Protein AF-A0A847VDE9-F1 (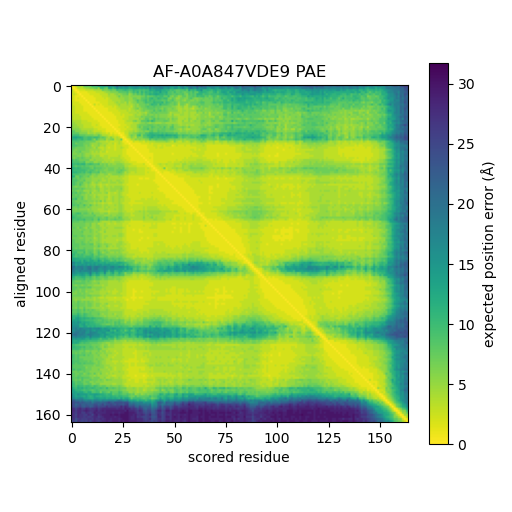afdb_monomer)

Solvent-accessible surface area (backbone atoms only — not comparable to full-atom values): 9227 Å² total; per-residue (Å²): 109,73,68,57,54,53,50,53,51,51,52,52,50,50,55,49,52,32,54,48,33,36,70,76,63,65,35,68,54,63,63,44,54,51,64,69,41,59,94,73,52,62,68,68,66,49,52,49,49,49,52,55,51,26,50,50,47,17,62,75,69,72,47,62,84,56,50,56,47,52,40,46,53,53,30,52,53,51,37,54,54,39,49,75,77,44,59,68,90,46,94,64,33,57,53,47,52,34,52,31,48,35,46,39,55,53,45,47,54,52,48,45,29,49,74,69,70,67,40,85,76,81,91,46,70,67,59,52,53,52,41,50,51,39,20,57,63,42,49,64,54,43,52,49,52,54,52,50,56,55,53,63,53,51,70,76,54,79,78,69,78,85,79,131

Organism: NCBI:txid2099670

Mean predicted aligned error: 7.22 Å

Structure (mmCIF, N/CA/C/O backbone):
data_AF-A0A847VDE9-F1
#
_entry.id   AF-A0A847VDE9-F1
#
loop_
_atom_site.group_PDB
_atom_site.id
_atom_site.type_symbol
_atom_site.label_atom_id
_atom_site.label_alt_id
_atom_site.label_comp_id
_atom_site.label_asym_id
_atom_site.label_entity_id
_atom_site.label_seq_id
_atom_site.pdbx_PDB_ins_code
_atom_site.Cartn_x
_atom_site.Cartn_y
_atom_site.Cartn_z
_atom_site.occupancy
_atom_site.B_iso_or_equiv
_atom_site.auth_seq_id
_atom_site.auth_comp_id
_atom_site.auth_asym_id
_atom_site.auth_atom_id
_atom_site.pdbx_PDB_model_num
ATOM 1 N N . MET A 1 1 ? -31.784 -8.253 -6.695 1.00 66.38 1 MET A N 1
ATOM 2 C CA . MET A 1 1 ? -31.293 -7.442 -7.837 1.00 66.38 1 MET A CA 1
ATOM 3 C C . MET A 1 1 ? -30.704 -6.091 -7.438 1.00 66.38 1 MET A C 1
ATOM 5 O O . MET A 1 1 ? -29.515 -5.927 -7.650 1.00 66.38 1 MET A O 1
ATOM 9 N N . LYS A 1 2 ? -31.444 -5.146 -6.825 1.00 78.19 2 LYS A N 1
ATOM 10 C CA . LYS A 1 2 ? -30.919 -3.788 -6.523 1.00 78.19 2 LYS A CA 1
ATOM 11 C C . LYS A 1 2 ? -29.603 -3.770 -5.721 1.00 78.19 2 LYS A C 1
ATOM 13 O O . LYS A 1 2 ? -28.694 -3.029 -6.063 1.00 78.19 2 LYS A O 1
ATOM 18 N N . LYS A 1 3 ? -29.478 -4.635 -4.705 1.00 79.94 3 LYS A N 1
ATOM 19 C CA . LYS A 1 3 ? -28.252 -4.765 -3.890 1.00 79.94 3 LYS A CA 1
ATOM 20 C C . LYS A 1 3 ? -27.044 -5.260 -4.694 1.00 79.94 3 LYS A C 1
ATOM 22 O O . LYS A 1 3 ? -25.951 -4.745 -4.521 1.00 79.94 3 LYS A O 1
ATOM 27 N N . VAL A 1 4 ? -27.265 -6.225 -5.590 1.00 81.94 4 VAL A N 1
ATOM 28 C CA . VAL A 1 4 ? -26.217 -6.775 -6.465 1.00 81.94 4 VAL A CA 1
ATOM 29 C C . VAL A 1 4 ? -25.731 -5.695 -7.426 1.00 81.94 4 VAL A C 1
ATOM 31 O O . VAL A 1 4 ? -24.537 -5.473 -7.536 1.00 81.94 4 VAL A O 1
ATOM 34 N N . LEU A 1 5 ? -26.661 -4.956 -8.035 1.00 82.81 5 LEU A N 1
ATOM 35 C CA . LEU A 1 5 ? -26.346 -3.872 -8.962 1.00 82.81 5 LEU A CA 1
ATOM 36 C C . LEU A 1 5 ? -25.534 -2.754 -8.288 1.00 82.81 5 LEU A C 1
ATOM 38 O O . LEU A 1 5 ? -24.553 -2.280 -8.849 1.00 82.81 5 LEU A O 1
ATOM 42 N N . LEU A 1 6 ? -25.892 -2.386 -7.055 1.00 83.94 6 LEU A N 1
ATOM 43 C CA . LEU A 1 6 ? -25.162 -1.381 -6.280 1.00 83.94 6 LEU A CA 1
ATOM 44 C C . LEU A 1 6 ? -23.750 -1.859 -5.907 1.00 83.94 6 LEU A C 1
ATOM 46 O O . LEU A 1 6 ? -22.800 -1.086 -6.004 1.00 83.94 6 LEU A O 1
ATOM 50 N N . PHE A 1 7 ? -23.599 -3.139 -5.556 1.00 81.50 7 PHE A N 1
ATOM 51 C CA . PHE A 1 7 ? -22.292 -3.743 -5.300 1.00 81.50 7 PHE A CA 1
ATOM 52 C C . PHE A 1 7 ? -21.413 -3.758 -6.556 1.00 81.50 7 PHE A C 1
ATOM 54 O O . PHE A 1 7 ? -20.259 -3.346 -6.495 1.00 81.50 7 PHE A O 1
ATOM 61 N N . THR A 1 8 ? -21.961 -4.160 -7.707 1.00 83.75 8 THR A N 1
ATOM 62 C CA . THR A 1 8 ? -21.240 -4.157 -8.988 1.00 83.75 8 THR A CA 1
ATOM 63 C C . THR A 1 8 ? -20.786 -2.751 -9.378 1.00 83.75 8 THR A C 1
ATOM 65 O O . THR A 1 8 ? -19.631 -2.574 -9.756 1.00 83.75 8 THR A O 1
ATOM 68 N N . ILE A 1 9 ? -21.655 -1.742 -9.245 1.00 85.94 9 ILE A N 1
ATOM 69 C CA . ILE A 1 9 ? -21.297 -0.342 -9.523 1.00 85.94 9 ILE A CA 1
ATOM 70 C C . ILE A 1 9 ? -20.198 0.133 -8.570 1.00 85.94 9 ILE A C 1
ATOM 72 O O . ILE A 1 9 ? -19.227 0.734 -9.018 1.00 85.94 9 ILE A O 1
ATOM 76 N N . GLY A 1 10 ? -20.319 -0.157 -7.271 1.00 83.69 10 GLY A N 1
ATOM 77 C CA . GLY A 1 10 ? -19.307 0.215 -6.282 1.00 83.69 10 GLY A CA 1
ATOM 78 C C . GLY A 1 10 ? -17.951 -0.430 -6.562 1.00 83.69 10 GLY A C 1
ATOM 79 O O . GLY A 1 10 ? -16.928 0.247 -6.509 1.00 83.69 10 GLY A O 1
ATOM 80 N N . PHE A 1 11 ? -17.945 -1.712 -6.927 1.00 83.06 11 PHE A N 1
ATOM 81 C CA . PHE A 1 11 ? -16.734 -2.430 -7.313 1.00 83.06 11 PHE A CA 1
ATOM 82 C C . PHE A 1 11 ? -16.079 -1.811 -8.554 1.00 83.06 11 PHE A C 1
ATOM 84 O O . PHE A 1 11 ? -14.882 -1.535 -8.548 1.00 83.06 11 PHE A O 1
ATOM 91 N N . LEU A 1 12 ? -16.868 -1.531 -9.594 1.00 84.50 12 LEU A N 1
ATOM 92 C CA . LEU A 1 12 ? -16.371 -0.942 -10.836 1.00 84.50 12 LEU A CA 1
ATOM 93 C C . LEU A 1 12 ? -15.839 0.481 -10.624 1.00 84.50 12 LEU A C 1
ATOM 95 O O . LEU A 1 12 ? -14.785 0.821 -11.152 1.00 84.50 12 LEU A O 1
ATOM 99 N N . LEU A 1 13 ? -16.519 1.286 -9.803 1.00 85.56 13 LEU A N 1
ATOM 100 C CA . LEU A 1 13 ? -16.028 2.601 -9.392 1.00 85.56 13 LEU A CA 1
ATOM 101 C C . LEU A 1 13 ? -14.71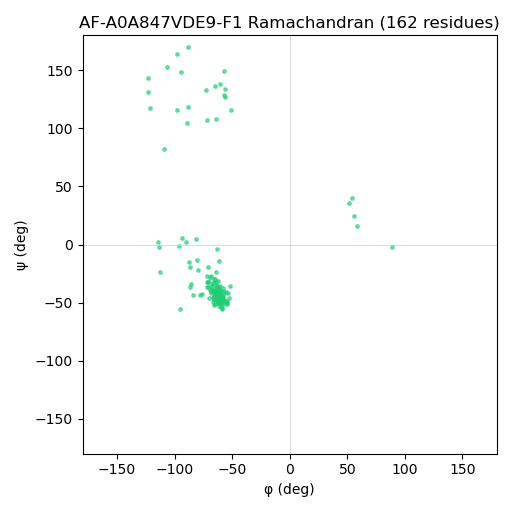6 2.496 -8.617 1.00 85.56 13 LEU A C 1
ATOM 103 O O . LEU A 1 13 ? -13.826 3.302 -8.854 1.00 85.56 13 LEU A O 1
ATOM 107 N N . LEU A 1 14 ? -14.571 1.518 -7.719 1.00 84.06 14 LEU A N 1
ATOM 108 C CA . LEU A 1 14 ? -13.337 1.337 -6.956 1.00 84.06 14 LEU A CA 1
ATOM 109 C C . LEU A 1 14 ? -12.163 1.016 -7.886 1.00 84.06 14 LEU A C 1
ATOM 111 O O . LEU A 1 14 ? -11.128 1.667 -7.791 1.00 84.06 14 LEU A O 1
ATOM 115 N N . VAL A 1 15 ? -12.345 0.080 -8.822 1.00 84.25 15 VAL A N 1
ATOM 116 C CA . VAL A 1 15 ? -11.327 -0.244 -9.836 1.00 84.25 15 VAL A CA 1
ATOM 117 C C . VAL A 1 15 ? -11.020 0.975 -10.711 1.00 84.25 15 VAL A C 1
ATOM 119 O O . VAL A 1 15 ? -9.857 1.278 -10.954 1.00 84.25 15 VAL A O 1
ATOM 122 N N . PHE A 1 16 ? -12.041 1.722 -11.135 1.00 86.38 16 PHE A N 1
ATOM 123 C CA . PHE A 1 16 ? -11.860 2.938 -11.926 1.00 86.38 16 PHE A CA 1
ATOM 124 C C . PHE A 1 16 ? -11.061 4.012 -11.175 1.00 86.38 16 PHE A C 1
ATOM 126 O O . PHE A 1 16 ? -10.101 4.557 -11.719 1.00 86.38 16 PHE A O 1
ATOM 133 N N . PHE A 1 17 ? -11.429 4.308 -9.925 1.00 85.06 17 PHE A N 1
ATOM 134 C CA . PHE A 1 17 ? -10.718 5.280 -9.097 1.00 85.06 17 PHE A CA 1
ATOM 135 C C . PHE A 1 17 ? -9.288 4.841 -8.819 1.00 85.06 17 PHE A C 1
ATOM 137 O O . PHE A 1 17 ? -8.390 5.674 -8.839 1.00 85.06 17 PHE A O 1
ATOM 144 N N . GLU A 1 18 ? -9.063 3.551 -8.600 1.00 83.81 18 GLU A N 1
ATOM 145 C CA . GLU A 1 18 ? -7.723 3.007 -8.447 1.00 83.81 18 GLU A CA 1
ATOM 146 C C . GLU A 1 18 ? -6.873 3.252 -9.697 1.00 83.81 18 GLU A C 1
ATOM 148 O O . GLU A 1 18 ? -5.807 3.855 -9.597 1.00 83.81 18 GLU A O 1
ATOM 153 N N . SER A 1 19 ? -7.350 2.847 -10.879 1.00 83.31 19 SER A N 1
ATOM 154 C CA . SER A 1 19 ? -6.628 3.066 -12.137 1.00 83.31 19 SER A CA 1
ATOM 155 C C . SER A 1 19 ? -6.384 4.554 -12.397 1.00 83.31 19 SER A C 1
ATOM 157 O O . SER A 1 19 ? -5.290 4.936 -12.810 1.00 83.31 19 SER A O 1
ATOM 159 N N . PHE A 1 20 ? -7.369 5.407 -12.106 1.00 84.62 20 PHE A N 1
ATOM 160 C CA . PHE A 1 20 ? -7.239 6.857 -12.222 1.00 84.62 20 PHE A CA 1
ATOM 161 C C . PHE A 1 20 ? -6.163 7.419 -11.283 1.00 84.62 20 PHE A C 1
ATOM 163 O O . PHE A 1 20 ? -5.290 8.164 -11.726 1.00 84.62 20 PHE A O 1
ATOM 170 N N . LEU A 1 21 ? -6.178 7.053 -9.999 1.00 82.06 21 LEU A N 1
ATOM 171 C CA . LEU A 1 21 ? -5.198 7.537 -9.022 1.00 82.06 21 LEU A CA 1
ATOM 172 C C . LEU A 1 21 ? -3.792 6.992 -9.285 1.00 82.06 21 LEU A C 1
ATOM 174 O O . LEU A 1 21 ? -2.816 7.725 -9.113 1.00 82.06 21 LEU A O 1
ATOM 178 N N . LEU A 1 22 ? -3.674 5.751 -9.753 1.00 81.88 22 LEU A N 1
ATOM 179 C CA . LEU A 1 22 ? -2.403 5.195 -10.204 1.00 81.88 22 LEU A CA 1
ATOM 180 C C . LEU A 1 22 ? -1.858 5.958 -11.410 1.00 81.88 22 LEU A C 1
ATOM 182 O O . LEU A 1 22 ? -0.661 6.211 -11.477 1.00 81.88 22 LEU A O 1
ATOM 186 N N . HIS A 1 23 ? -2.705 6.370 -12.348 1.00 79.75 23 HIS A N 1
ATOM 187 C CA . HIS A 1 23 ? -2.223 7.094 -13.518 1.00 79.75 23 HIS A CA 1
ATOM 188 C C . HIS A 1 23 ? -1.871 8.556 -13.202 1.00 79.75 23 HIS A C 1
ATOM 190 O O . HIS A 1 23 ? -0.828 9.044 -13.628 1.00 79.75 23 HIS A O 1
ATOM 196 N N . VAL A 1 24 ? -2.704 9.247 -12.418 1.00 77.75 24 VAL A N 1
ATOM 197 C CA . VAL A 1 24 ? -2.552 10.689 -12.145 1.00 77.75 24 VAL A CA 1
ATOM 198 C C . VAL A 1 24 ? -1.578 10.969 -11.004 1.00 77.75 24 VAL A C 1
ATOM 200 O O . VAL A 1 24 ? -0.753 11.873 -11.098 1.00 77.75 24 VAL A O 1
ATOM 203 N N . PHE A 1 25 ? -1.660 10.200 -9.920 1.00 71.56 25 PHE A N 1
ATOM 204 C CA . PHE A 1 25 ? -0.875 10.427 -8.703 1.00 71.56 25 PHE A CA 1
ATOM 205 C C . PHE A 1 25 ? 0.144 9.318 -8.443 1.00 71.56 25 PHE A C 1
ATOM 207 O O . PHE A 1 25 ? 0.895 9.398 -7.470 1.00 71.56 25 PHE A O 1
ATOM 214 N N . SER A 1 26 ? 0.181 8.276 -9.289 1.00 75.81 26 SER A N 1
ATOM 215 C CA . SER A 1 26 ? 1.018 7.091 -9.070 1.00 75.81 26 SER A CA 1
ATOM 216 C C . SER A 1 26 ? 0.824 6.488 -7.679 1.00 75.81 26 SER A C 1
ATOM 218 O O . SER A 1 26 ? 1.773 5.997 -7.062 1.00 75.81 26 SER A O 1
ATOM 220 N N . PHE A 1 27 ? -0.418 6.558 -7.200 1.00 81.75 27 PHE A N 1
ATOM 221 C CA . PHE A 1 27 ? -0.811 6.255 -5.840 1.00 81.75 27 PHE A CA 1
ATOM 222 C C . PHE A 1 27 ? -1.897 5.164 -5.820 1.00 81.75 27 PHE A C 1
ATOM 224 O O . PHE A 1 27 ? -2.885 5.274 -6.540 1.00 81.75 27 PHE A O 1
ATOM 231 N N . SER A 1 28 ? -1.722 4.128 -4.993 1.00 86.25 28 SER A N 1
ATOM 232 C CA . SER A 1 28 ? -2.646 2.994 -4.871 1.00 86.25 28 SER A CA 1
ATOM 233 C C . SER A 1 28 ? -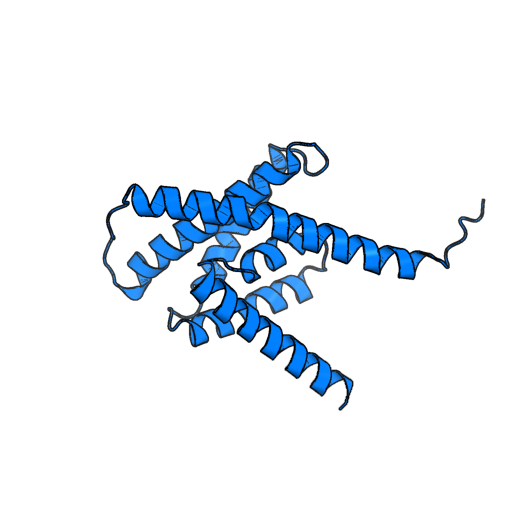3.592 3.153 -3.678 1.00 86.25 28 SER A C 1
ATOM 235 O O . SER A 1 28 ? -3.171 3.143 -2.518 1.00 86.25 28 SER A O 1
ATOM 237 N N . LEU A 1 29 ? -4.891 3.266 -3.950 1.00 86.62 29 LEU A N 1
ATOM 238 C CA . LEU A 1 29 ? -5.945 3.309 -2.931 1.00 86.62 29 LEU A CA 1
ATOM 239 C C . LEU A 1 29 ? -6.115 1.931 -2.275 1.00 86.62 29 LEU A C 1
ATOM 241 O O . LEU A 1 29 ? -6.408 1.842 -1.078 1.00 86.62 29 LEU A O 1
ATOM 245 N N . PHE A 1 30 ? -5.876 0.866 -3.038 1.00 90.44 30 PHE A N 1
ATOM 246 C CA . PHE A 1 30 ? -5.992 -0.517 -2.598 1.00 90.44 30 PHE A CA 1
ATOM 247 C C . PHE A 1 30 ? -5.166 -0.807 -1.341 1.00 90.44 30 PHE A C 1
ATOM 249 O O . PHE A 1 30 ? -5.723 -1.273 -0.342 1.00 90.44 30 PHE A O 1
ATOM 256 N N . ILE A 1 31 ? -3.876 -0.452 -1.322 1.00 92.25 31 ILE A N 1
ATOM 257 C CA . ILE A 1 31 ? -3.033 -0.690 -0.141 1.00 92.25 31 ILE A CA 1
ATOM 258 C C . ILE A 1 31 ? -3.523 0.085 1.092 1.00 92.25 31 ILE A C 1
ATOM 260 O O . ILE A 1 31 ? -3.497 -0.443 2.206 1.00 92.25 31 ILE A O 1
ATOM 264 N N . ILE A 1 32 ? -4.046 1.305 0.924 1.00 92.00 32 ILE A N 1
ATOM 265 C CA . ILE A 1 32 ? -4.621 2.057 2.049 1.00 92.00 32 ILE A CA 1
ATOM 266 C C . ILE A 1 32 ? -5.864 1.359 2.593 1.00 92.00 32 ILE A C 1
ATOM 268 O O . ILE A 1 32 ? -6.023 1.266 3.814 1.00 92.00 32 ILE A O 1
ATOM 272 N N . LEU A 1 33 ? -6.754 0.885 1.720 1.00 91.06 33 LEU A N 1
ATOM 273 C CA . LEU A 1 33 ? -7.967 0.183 2.136 1.00 91.06 33 LEU A CA 1
ATOM 274 C C . LEU A 1 33 ? -7.628 -1.100 2.896 1.00 91.06 33 LEU A C 1
ATOM 276 O O . LEU A 1 33 ? -8.224 -1.354 3.947 1.00 91.06 33 LEU A O 1
ATOM 280 N N . VAL A 1 34 ? -6.627 -1.850 2.427 1.00 93.19 34 VAL A N 1
ATOM 281 C CA . VAL A 1 34 ? -6.098 -3.038 3.109 1.00 93.19 34 VAL A CA 1
ATOM 282 C C . VAL A 1 34 ? -5.584 -2.677 4.506 1.00 93.19 34 VAL A C 1
ATOM 284 O O . VAL A 1 34 ? -6.064 -3.227 5.498 1.00 93.19 34 VAL A O 1
ATOM 287 N N . LEU A 1 35 ? -4.683 -1.696 4.620 1.00 92.69 35 LEU A N 1
ATOM 288 C CA . LEU A 1 35 ? -4.118 -1.278 5.911 1.00 92.69 35 LEU A CA 1
ATOM 289 C C . LEU A 1 35 ? -5.177 -0.702 6.865 1.00 92.69 35 LEU A C 1
ATOM 291 O O . LEU A 1 35 ? -5.114 -0.914 8.077 1.00 92.69 35 LEU A O 1
ATOM 295 N N . SER A 1 36 ? -6.169 0.019 6.339 1.00 90.19 36 SER A N 1
ATOM 296 C CA . SER A 1 36 ? -7.254 0.590 7.142 1.00 90.19 36 SER A CA 1
ATOM 297 C C . SER A 1 36 ? -8.214 -0.472 7.677 1.00 90.19 36 SER A C 1
ATOM 299 O O . SER A 1 36 ? -8.749 -0.303 8.779 1.00 90.19 36 SER A O 1
ATOM 301 N N . SER A 1 37 ? -8.411 -1.553 6.922 1.00 90.25 37 SER A N 1
ATOM 302 C CA . SER A 1 37 ? -9.314 -2.660 7.258 1.00 90.25 37 SER A CA 1
ATOM 303 C C . SER A 1 37 ? -8.653 -3.731 8.129 1.00 90.25 37 SER A C 1
ATOM 305 O O . SER A 1 37 ? -9.346 -4.481 8.820 1.00 90.25 37 SER A O 1
ATOM 307 N N . TRP A 1 38 ? -7.320 -3.779 8.148 1.00 90.06 38 TRP A N 1
ATOM 308 C CA . TRP A 1 38 ? -6.549 -4.751 8.916 1.00 90.06 38 TRP A CA 1
ATOM 309 C C . TRP A 1 38 ? -6.890 -4.716 10.417 1.00 90.06 38 TRP A C 1
ATOM 311 O O . TRP A 1 38 ? -6.863 -3.660 11.069 1.00 90.06 38 TRP A O 1
ATOM 321 N N . LYS A 1 39 ? -7.226 -5.896 10.959 1.00 85.75 39 LYS A N 1
ATOM 322 C CA . LYS A 1 39 ? -7.735 -6.131 12.326 1.00 85.75 39 LYS A CA 1
ATOM 323 C C . LYS A 1 39 ? -9.031 -5.384 12.695 1.00 85.75 39 LYS A C 1
ATOM 325 O O . LYS A 1 39 ? -9.336 -5.256 13.878 1.00 85.75 39 LYS A O 1
ATOM 330 N N . LYS A 1 40 ? -9.780 -4.846 11.725 1.00 84.69 40 LYS A N 1
ATOM 331 C CA . LYS A 1 40 ? -11.092 -4.205 11.965 1.00 84.69 40 LYS A CA 1
ATOM 332 C C . LYS A 1 40 ? -12.270 -4.957 11.369 1.00 84.69 40 LYS A C 1
ATOM 334 O O . LYS A 1 40 ? -13.395 -4.753 11.813 1.00 84.69 40 LYS A O 1
ATOM 339 N N . ILE A 1 41 ? -12.003 -5.755 10.346 1.00 88.25 41 ILE A N 1
ATOM 340 C CA . ILE A 1 41 ? -12.959 -6.636 9.685 1.00 88.25 41 ILE A CA 1
ATOM 341 C C . ILE A 1 41 ? -12.619 -8.070 10.106 1.00 88.25 41 ILE A C 1
ATOM 343 O O . ILE A 1 41 ? -11.471 -8.349 10.450 1.00 88.25 41 ILE A O 1
ATOM 347 N N . GLU A 1 42 ? -13.612 -8.958 10.108 1.00 89.00 42 GLU A N 1
ATOM 348 C CA . GLU A 1 42 ? -13.400 -10.393 10.309 1.00 89.00 42 GLU A CA 1
ATOM 349 C C . GLU A 1 42 ? -12.419 -10.966 9.272 1.00 89.00 42 GLU A C 1
ATOM 351 O O . GLU A 1 42 ? -12.355 -10.507 8.128 1.00 89.00 42 GLU A O 1
ATOM 356 N N . ASP A 1 43 ? -11.675 -11.999 9.666 1.00 90.12 43 ASP A N 1
ATOM 357 C CA . ASP A 1 43 ? -10.576 -12.544 8.867 1.00 90.12 43 ASP A CA 1
ATOM 358 C C . ASP A 1 43 ? -11.039 -13.046 7.490 1.00 90.12 43 ASP A C 1
ATOM 360 O O . ASP A 1 43 ? -10.461 -12.688 6.465 1.00 90.12 43 ASP A O 1
ATOM 364 N N . LEU A 1 44 ? -12.120 -13.832 7.440 1.00 91.25 44 LEU A N 1
ATOM 365 C CA . LEU A 1 44 ? -12.629 -14.415 6.194 1.00 91.25 44 LEU A CA 1
ATOM 366 C C . LEU A 1 44 ? -12.999 -13.352 5.135 1.00 91.25 44 LEU A C 1
ATOM 368 O O . LEU A 1 44 ? -12.460 -13.419 4.026 1.00 91.25 44 LEU A O 1
ATOM 372 N N . PRO A 1 45 ? -13.877 -12.364 5.415 1.00 89.69 45 PRO A N 1
ATOM 373 C CA . PRO A 1 45 ? -14.203 -11.328 4.435 1.00 89.69 45 PRO A CA 1
ATOM 374 C C . PRO A 1 45 ? -13.008 -10.433 4.087 1.00 89.69 45 PRO A C 1
ATOM 376 O O . PRO A 1 45 ? -12.924 -9.960 2.953 1.00 89.69 45 PRO A O 1
ATOM 379 N N . PHE A 1 46 ? -12.065 -10.224 5.009 1.00 92.19 46 PHE A N 1
ATOM 380 C CA . PHE A 1 46 ? -10.839 -9.476 4.728 1.00 92.19 46 PHE A CA 1
ATOM 381 C C . PHE A 1 46 ? -9.939 -10.196 3.714 1.00 92.19 46 PHE A C 1
ATOM 383 O O . PHE A 1 46 ? -9.507 -9.588 2.731 1.00 92.19 46 PHE A O 1
ATOM 390 N N . TYR A 1 47 ? -9.699 -11.496 3.897 1.00 93.06 47 TYR A N 1
ATOM 391 C CA . TYR A 1 47 ? -8.903 -12.276 2.948 1.00 93.06 47 TYR A CA 1
ATOM 392 C C . TYR A 1 47 ? -9.612 -12.438 1.601 1.00 93.06 47 TYR A C 1
ATOM 394 O O . TYR A 1 47 ? -8.968 -12.282 0.568 1.00 93.06 47 TYR A O 1
ATOM 402 N N . LEU A 1 48 ? -10.936 -12.640 1.587 1.00 93.00 48 LEU A N 1
ATOM 403 C CA . LEU A 1 48 ? -11.722 -12.646 0.345 1.00 93.00 48 LEU A CA 1
ATOM 404 C C . LEU A 1 48 ? -11.586 -11.329 -0.426 1.00 93.00 48 LEU A C 1
ATOM 406 O O . LEU A 1 48 ? -11.393 -11.349 -1.643 1.00 93.00 48 LEU A O 1
ATOM 410 N N . PHE A 1 49 ? -11.655 -10.193 0.274 1.00 90.94 49 PHE A N 1
ATOM 411 C CA . PHE A 1 49 ? -11.436 -8.876 -0.318 1.00 90.94 49 PHE A CA 1
ATOM 412 C C . PHE A 1 49 ? -10.043 -8.777 -0.950 1.00 90.94 49 PHE A C 1
ATOM 414 O O . PHE A 1 49 ? -9.943 -8.429 -2.126 1.00 90.94 49 PHE A O 1
ATOM 421 N N . ILE A 1 50 ? -8.981 -9.141 -0.220 1.00 94.12 50 ILE A N 1
ATOM 422 C CA . ILE A 1 50 ? -7.608 -9.106 -0.748 1.00 94.12 50 ILE A CA 1
ATOM 423 C C . ILE A 1 50 ? -7.473 -9.993 -1.981 1.00 94.12 50 ILE A C 1
ATOM 425 O O . ILE A 1 50 ? -6.930 -9.538 -2.985 1.00 94.12 50 ILE A O 1
ATOM 429 N N . THR A 1 51 ? -7.956 -11.235 -1.929 1.00 93.88 51 THR A N 1
ATOM 430 C CA . THR A 1 51 ? -7.816 -12.190 -3.034 1.00 93.88 51 THR A CA 1
ATOM 431 C C . THR A 1 51 ? -8.523 -11.694 -4.291 1.00 93.88 51 THR A C 1
ATOM 433 O O . THR A 1 51 ? -7.903 -11.636 -5.351 1.00 93.88 51 THR A O 1
ATOM 436 N N . LEU A 1 52 ? -9.792 -11.286 -4.183 1.00 92.06 52 LEU A N 1
ATOM 437 C CA . LEU A 1 52 ? -10.561 -10.811 -5.336 1.00 92.06 52 LEU A CA 1
ATOM 438 C C . LEU A 1 52 ? -9.944 -9.555 -5.949 1.00 92.06 52 LEU A C 1
ATOM 440 O O . LEU A 1 52 ? -9.751 -9.501 -7.163 1.00 92.06 52 LEU A O 1
ATOM 444 N N . PHE A 1 53 ? -9.604 -8.565 -5.119 1.00 90.69 53 PHE A N 1
ATOM 445 C CA . PHE A 1 53 ? -9.008 -7.332 -5.622 1.00 90.69 53 PHE A CA 1
ATOM 446 C C . PHE A 1 53 ? -7.629 -7.566 -6.214 1.00 90.69 53 PHE A C 1
ATOM 448 O O . PHE A 1 53 ? -7.363 -7.022 -7.274 1.00 90.69 53 PHE A O 1
ATOM 455 N N . SER A 1 54 ? -6.793 -8.408 -5.605 1.00 92.81 54 SER A N 1
ATOM 456 C CA . SER A 1 54 ? -5.461 -8.703 -6.141 1.00 92.81 54 SER A CA 1
ATOM 457 C C . SER A 1 54 ? -5.536 -9.374 -7.510 1.00 92.81 54 SER A C 1
ATOM 459 O O . SER A 1 54 ? -4.825 -8.955 -8.412 1.00 92.81 54 SER A O 1
ATOM 461 N N . ILE A 1 55 ? -6.439 -10.344 -7.706 1.00 92.81 55 ILE A N 1
ATOM 462 C CA . ILE A 1 55 ? -6.636 -10.998 -9.013 1.00 92.81 55 ILE A CA 1
ATOM 463 C C . ILE A 1 55 ? -7.079 -9.982 -10.071 1.00 92.81 55 ILE A C 1
ATOM 465 O O . ILE A 1 55 ? -6.574 -9.980 -11.197 1.00 92.81 55 ILE A O 1
ATOM 469 N N . VAL A 1 56 ? -8.020 -9.103 -9.718 1.00 90.50 56 VAL A N 1
ATOM 470 C CA . VAL A 1 56 ? -8.483 -8.040 -10.619 1.00 90.50 56 VAL A CA 1
ATOM 471 C C . VAL A 1 56 ? -7.344 -7.080 -10.939 1.00 90.50 56 VAL A C 1
ATOM 473 O O . VAL A 1 56 ? -7.164 -6.727 -12.098 1.00 90.50 56 VAL A O 1
ATOM 476 N N . PHE A 1 57 ? -6.542 -6.712 -9.945 1.00 88.56 57 PHE A N 1
ATOM 477 C CA . PHE A 1 57 ? -5.391 -5.835 -10.113 1.00 88.56 57 PHE A CA 1
ATOM 478 C C . PHE A 1 57 ? -4.333 -6.436 -11.026 1.00 88.56 57 PHE A C 1
ATOM 480 O O . PHE A 1 57 ? -3.888 -5.771 -11.956 1.00 88.56 57 PHE A O 1
ATOM 487 N N . ASP A 1 58 ? -3.989 -7.706 -10.800 1.00 90.94 58 ASP A N 1
ATOM 488 C CA . ASP A 1 58 ? -3.034 -8.432 -11.628 1.00 90.94 58 ASP A CA 1
ATOM 489 C C . ASP A 1 58 ? -3.501 -8.456 -13.090 1.00 90.94 58 ASP A C 1
ATOM 491 O O . ASP A 1 58 ? -2.719 -8.240 -14.013 1.00 90.94 58 ASP A O 1
ATOM 495 N N . THR A 1 59 ? -4.808 -8.631 -13.301 1.00 89.56 59 THR A N 1
ATOM 496 C CA . THR A 1 59 ? -5.415 -8.641 -14.637 1.00 89.56 59 THR A CA 1
ATOM 497 C C . THR A 1 59 ? -5.410 -7.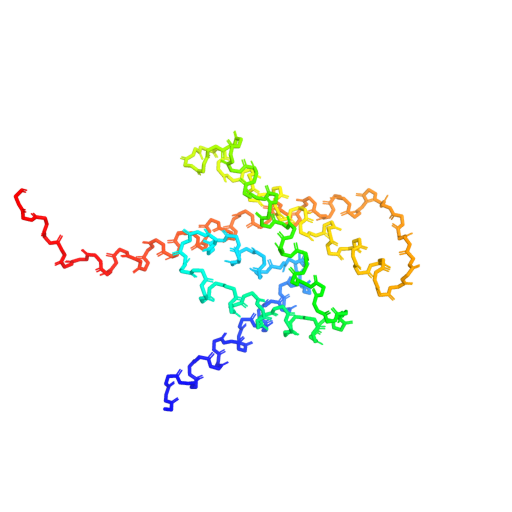254 -15.288 1.00 89.56 59 THR A C 1
ATOM 499 O O . THR A 1 59 ? -5.047 -7.128 -16.455 1.00 89.56 59 THR A O 1
ATOM 502 N N . VAL A 1 60 ? -5.807 -6.213 -14.550 1.00 88.19 60 VAL A N 1
ATOM 503 C CA . VAL A 1 60 ? -5.928 -4.832 -15.055 1.00 88.19 60 VAL A CA 1
ATOM 504 C C . VAL A 1 60 ? -4.560 -4.205 -15.323 1.00 88.19 60 VAL A C 1
ATOM 506 O O . VAL A 1 60 ? -4.414 -3.462 -16.289 1.00 88.19 60 VAL A O 1
ATOM 509 N N . LEU A 1 61 ? -3.559 -4.501 -14.491 1.00 86.12 61 LEU A N 1
ATOM 510 C CA . LEU A 1 61 ? -2.195 -3.991 -14.649 1.00 86.12 61 LEU A CA 1
ATOM 511 C C . LEU A 1 61 ? -1.294 -4.894 -15.495 1.00 86.12 61 LEU A C 1
ATOM 513 O O . LEU A 1 61 ? -0.122 -4.573 -15.673 1.00 86.12 61 LEU A O 1
ATOM 517 N N . HIS A 1 62 ? -1.823 -6.000 -16.022 1.00 88.25 62 HIS A N 1
ATOM 518 C CA . HIS A 1 62 ? -1.061 -6.975 -16.802 1.00 88.25 62 HIS A CA 1
ATOM 519 C C . HIS A 1 62 ? 0.188 -7.501 -16.066 1.00 88.25 62 HIS A C 1
ATOM 521 O O . HIS A 1 62 ? 1.246 -7.691 -16.673 1.00 88.25 62 HIS A O 1
ATOM 527 N N . THR A 1 63 ? 0.069 -7.742 -14.757 1.00 89.00 63 THR A N 1
ATOM 528 C CA . THR A 1 63 ? 1.127 -8.353 -13.941 1.00 89.00 63 THR A CA 1
ATOM 529 C C . THR A 1 63 ? 0.890 -9.849 -13.752 1.00 89.00 63 THR A C 1
ATOM 531 O O . THR A 1 63 ? -0.202 -10.371 -13.983 1.00 89.00 63 THR A O 1
ATOM 534 N N . SER A 1 64 ? 1.926 -10.568 -13.318 1.00 90.69 64 SER A N 1
ATOM 535 C CA . SER A 1 64 ? 1.819 -11.993 -12.988 1.00 90.69 64 SER A CA 1
ATOM 536 C C . SER A 1 64 ? 0.730 -12.252 -11.942 1.00 90.69 64 SER A C 1
ATOM 538 O O . SER A 1 64 ? 0.681 -11.587 -10.908 1.00 90.69 64 SER A O 1
ATOM 540 N N . LEU A 1 65 ? -0.113 -13.260 -12.189 1.00 91.69 65 LEU A N 1
ATOM 541 C CA . LEU A 1 65 ? -1.192 -13.643 -11.279 1.00 91.69 65 LEU A CA 1
ATOM 542 C C . LEU A 1 65 ? -0.640 -13.985 -9.883 1.00 91.69 65 LEU A C 1
ATOM 544 O O . LEU A 1 65 ? 0.253 -14.820 -9.743 1.00 91.69 65 LEU A O 1
ATOM 548 N N . GLY A 1 66 ? -1.206 -13.373 -8.847 1.00 90.62 66 GLY A N 1
ATOM 549 C CA . GLY A 1 66 ? -0.831 -13.567 -7.450 1.00 90.62 66 GLY A CA 1
ATOM 550 C C . GLY A 1 66 ? 0.282 -12.648 -6.950 1.00 90.62 66 GLY A C 1
ATOM 551 O O . GLY A 1 66 ? 0.590 -12.691 -5.757 1.00 90.62 66 GLY A O 1
ATOM 552 N N . LEU A 1 67 ? 0.850 -11.786 -7.798 1.00 93.31 67 LEU A N 1
ATOM 553 C CA . LEU A 1 67 ? 1.905 -10.858 -7.394 1.00 93.31 67 LEU A CA 1
ATOM 554 C C . LEU A 1 67 ? 1.411 -9.906 -6.303 1.00 93.31 67 LEU A C 1
ATOM 556 O O . LEU A 1 67 ? 2.034 -9.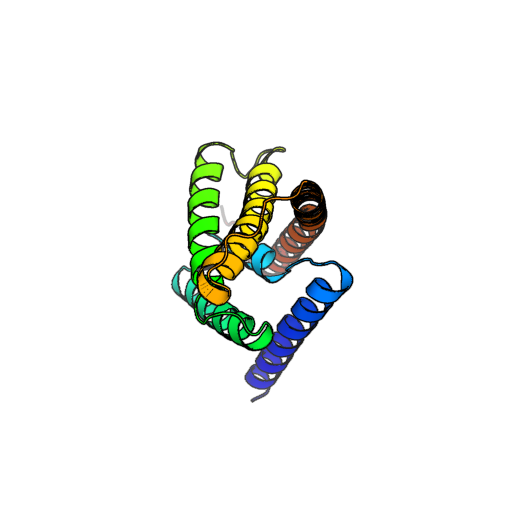814 -5.242 1.00 93.31 67 LEU A O 1
ATOM 560 N N . HIS A 1 68 ? 0.262 -9.258 -6.512 1.00 93.50 68 HIS A N 1
ATOM 561 C CA . HIS A 1 68 ? -0.287 -8.322 -5.526 1.00 93.50 68 HIS A CA 1
ATOM 562 C C . HIS A 1 68 ? -0.664 -9.015 -4.208 1.00 93.50 68 HIS A C 1
ATOM 564 O O . HIS A 1 68 ? -0.482 -8.431 -3.138 1.00 93.50 68 HIS A O 1
ATOM 570 N N . MET A 1 69 ? -1.089 -10.285 -4.252 1.00 94.56 69 MET A N 1
ATOM 571 C CA . MET A 1 69 ? -1.341 -11.065 -3.032 1.00 94.56 69 MET A CA 1
ATOM 572 C C . MET A 1 69 ? -0.061 -11.277 -2.218 1.00 94.56 69 MET A C 1
ATOM 574 O O . MET A 1 69 ? -0.074 -11.076 -1.003 1.00 94.56 69 MET A O 1
ATOM 578 N N . ILE A 1 70 ? 1.046 -11.651 -2.869 1.00 95.31 70 ILE A N 1
ATOM 579 C CA . ILE A 1 70 ? 2.341 -11.867 -2.202 1.00 95.31 70 ILE A CA 1
ATOM 580 C C . ILE A 1 70 ? 2.854 -10.559 -1.599 1.00 95.31 70 ILE A C 1
ATOM 582 O O . ILE A 1 70 ? 3.254 -10.535 -0.433 1.00 95.31 70 ILE A O 1
ATOM 586 N N . VAL A 1 71 ? 2.801 -9.464 -2.365 1.00 95.94 71 VAL A N 1
ATOM 587 C CA . VAL A 1 71 ? 3.196 -8.134 -1.883 1.00 95.94 71 VAL A CA 1
ATOM 588 C C . VAL A 1 71 ? 2.402 -7.775 -0.628 1.00 95.94 71 VAL A C 1
ATOM 590 O O . VAL A 1 71 ? 2.990 -7.400 0.384 1.00 95.94 71 VAL A O 1
ATOM 593 N N . ILE A 1 72 ? 1.076 -7.925 -0.658 1.00 96.06 72 ILE A N 1
ATOM 594 C CA . ILE A 1 72 ? 0.218 -7.591 0.483 1.00 96.06 72 ILE A CA 1
ATOM 595 C C . ILE A 1 72 ? 0.513 -8.472 1.688 1.00 96.06 72 ILE A C 1
ATOM 597 O O . ILE A 1 72 ? 0.595 -7.954 2.799 1.00 96.06 72 ILE A O 1
ATOM 601 N N . ALA A 1 73 ? 0.701 -9.776 1.493 1.00 95.12 73 ALA A N 1
ATOM 602 C CA . ALA A 1 73 ? 1.027 -10.687 2.583 1.00 95.12 73 ALA A CA 1
ATOM 603 C C . ALA A 1 73 ? 2.325 -10.268 3.296 1.00 95.12 73 ALA A C 1
ATOM 605 O O . ALA A 1 73 ? 2.355 -10.182 4.526 1.00 95.12 73 ALA A O 1
ATOM 606 N N . LEU A 1 74 ? 3.370 -9.933 2.532 1.00 96.00 74 LEU A N 1
ATOM 607 C CA . LEU A 1 74 ? 4.641 -9.446 3.076 1.00 96.00 74 LEU A CA 1
ATOM 608 C C . LEU A 1 74 ? 4.483 -8.099 3.785 1.00 96.00 74 LEU A C 1
ATOM 610 O O . LEU A 1 74 ? 5.008 -7.918 4.885 1.00 96.00 74 LEU A O 1
ATOM 614 N N . VAL A 1 75 ? 3.732 -7.169 3.193 1.00 96.62 75 VAL A N 1
ATOM 615 C CA . VAL A 1 75 ? 3.470 -5.865 3.810 1.00 96.62 75 VAL A CA 1
ATOM 616 C C . VAL A 1 75 ? 2.729 -6.042 5.129 1.00 96.62 75 VAL A C 1
ATOM 618 O O . VAL A 1 75 ? 3.191 -5.515 6.133 1.00 96.62 75 VAL A O 1
ATOM 621 N N . LEU A 1 76 ? 1.647 -6.823 5.171 1.00 95.38 76 LEU A N 1
ATOM 622 C CA . LEU A 1 76 ? 0.871 -7.062 6.391 1.00 95.38 76 LEU A CA 1
ATOM 623 C C . LEU A 1 76 ? 1.698 -7.729 7.491 1.00 95.38 76 LEU A C 1
ATOM 625 O O . LEU A 1 76 ? 1.543 -7.372 8.662 1.00 95.38 76 LEU A O 1
ATOM 629 N N . LEU A 1 77 ? 2.590 -8.656 7.129 1.00 95.25 77 LEU A N 1
ATOM 630 C CA . LEU A 1 77 ? 3.528 -9.270 8.066 1.00 95.25 77 LEU A CA 1
ATOM 631 C C . LEU A 1 77 ? 4.431 -8.204 8.695 1.00 95.25 77 LEU A C 1
ATOM 633 O O . LEU A 1 77 ? 4.518 -8.115 9.921 1.00 95.25 77 LEU A O 1
ATOM 637 N N . VAL A 1 78 ? 5.047 -7.343 7.881 1.00 95.00 78 VAL A N 1
ATOM 638 C CA . VAL A 1 78 ? 5.903 -6.261 8.388 1.00 95.00 78 VAL A CA 1
ATOM 639 C C . VAL A 1 78 ? 5.093 -5.234 9.178 1.00 95.00 78 VAL A C 1
ATOM 641 O O . VAL A 1 78 ? 5.526 -4.827 10.253 1.00 95.00 78 VAL A O 1
ATOM 644 N N . THR A 1 79 ? 3.894 -4.856 8.730 1.00 93.50 79 THR A N 1
ATOM 645 C CA . THR A 1 79 ? 2.993 -3.966 9.478 1.00 93.50 79 THR A CA 1
ATOM 646 C C . THR A 1 79 ? 2.673 -4.541 10.855 1.00 93.50 79 THR A C 1
ATOM 648 O O . THR A 1 79 ? 2.662 -3.807 11.843 1.00 93.50 79 THR A O 1
ATOM 651 N N . HIS A 1 80 ? 2.429 -5.851 10.944 1.00 92.25 80 HIS A N 1
ATOM 652 C CA . HIS A 1 80 ? 2.162 -6.519 12.212 1.00 92.25 80 HIS A CA 1
ATOM 653 C C . HIS A 1 80 ? 3.356 -6.408 13.169 1.00 92.25 80 HIS A C 1
ATOM 655 O O . HIS A 1 80 ? 3.160 -6.089 14.341 1.00 92.25 80 HIS A O 1
ATOM 661 N N . LEU A 1 81 ? 4.580 -6.605 12.668 1.00 93.38 81 LEU A N 1
ATOM 662 C CA . LEU A 1 81 ? 5.809 -6.420 13.448 1.00 93.38 81 LEU A CA 1
ATOM 663 C C . LEU A 1 81 ? 6.012 -4.953 13.857 1.00 93.38 81 LEU A C 1
ATOM 665 O O . LEU A 1 81 ? 6.344 -4.671 15.006 1.00 93.38 81 LEU A O 1
ATOM 669 N N . LEU A 1 82 ? 5.754 -4.004 12.955 1.00 92.38 82 LEU A N 1
ATOM 670 C CA . LEU A 1 82 ? 5.877 -2.571 13.240 1.00 92.38 82 LEU A CA 1
ATOM 671 C C . LEU A 1 82 ? 4.917 -2.117 14.341 1.00 92.38 82 LEU A C 1
ATOM 673 O O . LEU A 1 82 ? 5.293 -1.295 15.170 1.00 92.38 82 LEU A O 1
ATOM 677 N N . TRP A 1 83 ? 3.703 -2.664 14.389 1.00 89.38 83 TRP A N 1
ATOM 678 C CA . TRP A 1 83 ? 2.748 -2.364 15.459 1.00 89.38 83 TRP A CA 1
ATOM 679 C C . TRP A 1 83 ? 3.115 -2.961 16.813 1.00 89.38 83 TRP A C 1
ATOM 681 O O . TRP A 1 83 ? 2.613 -2.485 17.828 1.00 89.38 83 TRP A O 1
ATOM 691 N N . TYR A 1 84 ? 3.982 -3.971 16.849 1.00 88.56 84 TYR A N 1
ATOM 692 C CA . TYR A 1 84 ? 4.552 -4.441 18.108 1.00 88.56 84 TYR A CA 1
ATOM 693 C C . TYR A 1 84 ? 5.570 -3.437 18.673 1.00 88.56 84 TYR A C 1
ATOM 695 O O . TYR A 1 84 ? 5.680 -3.281 19.885 1.00 88.56 84 TYR A O 1
ATOM 703 N N . LEU A 1 85 ? 6.286 -2.725 17.796 1.00 88.94 85 LEU A N 1
ATOM 704 C CA . LEU A 1 85 ? 7.303 -1.738 18.171 1.00 88.94 85 LEU A CA 1
ATOM 705 C C . LEU A 1 85 ? 6.720 -0.340 18.421 1.00 88.94 85 LEU A C 1
ATOM 707 O O . LEU A 1 85 ? 7.196 0.378 19.298 1.00 88.94 85 LEU A O 1
ATOM 711 N N . ILE A 1 86 ? 5.713 0.064 17.642 1.00 88.06 86 ILE A N 1
ATOM 712 C CA . ILE A 1 86 ? 5.130 1.409 17.670 1.00 88.06 86 ILE A CA 1
ATOM 713 C C . ILE A 1 86 ? 3.631 1.302 17.988 1.00 88.06 86 ILE A C 1
ATOM 715 O O . ILE A 1 86 ? 2.877 0.748 17.181 1.00 88.06 86 ILE A O 1
ATOM 719 N N . PRO A 1 87 ? 3.163 1.863 19.120 1.00 79.88 87 PRO A N 1
ATOM 720 C CA . PRO A 1 87 ? 1.764 1.774 19.518 1.00 79.88 87 PRO A CA 1
ATOM 721 C C . PRO A 1 87 ? 0.847 2.512 18.534 1.00 79.88 87 PRO A C 1
ATOM 723 O O . PRO A 1 87 ? 1.114 3.642 18.119 1.00 79.88 87 PRO A O 1
ATOM 726 N N . ARG A 1 88 ? -0.274 1.867 18.191 1.00 75.12 88 ARG A N 1
ATOM 727 C CA . ARG A 1 88 ? -1.231 2.336 17.174 1.00 75.12 88 ARG A CA 1
ATOM 728 C C . ARG A 1 88 ? -1.944 3.639 17.552 1.00 75.12 88 ARG A C 1
ATOM 730 O O . ARG A 1 88 ? -2.231 4.436 16.665 1.00 75.12 88 ARG A O 1
ATOM 737 N N . ASP A 1 89 ? -2.205 3.850 18.840 1.00 72.19 89 ASP A N 1
ATOM 738 C CA . ASP A 1 89 ? -3.062 4.939 19.336 1.00 72.19 89 ASP A CA 1
ATOM 739 C C . ASP A 1 89 ? -2.288 6.217 19.717 1.00 72.19 89 ASP A C 1
ATOM 741 O O . ASP A 1 89 ? -2.861 7.173 20.236 1.00 72.19 89 ASP A O 1
ATOM 745 N N . GLY A 1 90 ? -0.977 6.252 19.461 1.00 74.88 90 GLY A N 1
ATOM 746 C CA . GLY A 1 90 ? -0.134 7.419 19.723 1.00 74.88 90 GLY A CA 1
ATOM 747 C C . GLY A 1 90 ? -0.070 8.404 18.554 1.00 74.88 90 GLY A C 1
ATOM 748 O O . GLY A 1 90 ? -0.443 8.089 17.424 1.00 74.88 90 GLY A O 1
ATOM 749 N N . VAL A 1 91 ? 0.519 9.582 18.805 1.00 75.69 91 VAL A N 1
ATOM 750 C CA . VAL A 1 91 ? 0.849 10.569 17.755 1.00 75.69 91 VAL A CA 1
ATOM 751 C C . VAL A 1 91 ? 1.645 9.908 16.627 1.00 75.69 91 VAL A C 1
ATOM 753 O O . VAL A 1 91 ? 1.405 10.201 15.469 1.00 75.69 91 VAL A O 1
ATOM 756 N N . PHE A 1 92 ? 2.511 8.944 16.949 1.00 83.06 92 PHE A N 1
ATOM 757 C CA . PHE A 1 92 ? 3.344 8.204 15.997 1.00 83.06 92 PHE A CA 1
ATOM 758 C C . PHE A 1 92 ? 2.641 7.042 15.272 1.00 83.06 92 PHE A C 1
ATOM 760 O O . PHE A 1 92 ? 3.279 6.339 14.488 1.00 83.06 92 PHE A O 1
ATOM 767 N N . GLY A 1 93 ? 1.333 6.842 15.469 1.00 82.75 93 GLY A N 1
ATOM 768 C CA . GLY A 1 93 ? 0.570 5.750 14.851 1.00 82.75 93 GLY A CA 1
ATOM 769 C C . GLY A 1 93 ? 0.526 5.783 13.314 1.00 82.75 93 GLY A C 1
ATOM 770 O O . GLY A 1 93 ? 0.194 4.779 12.683 1.00 82.75 93 GLY A O 1
ATOM 771 N N . PHE A 1 94 ? 0.901 6.907 12.689 1.00 86.38 94 PHE A N 1
ATOM 772 C CA . PHE A 1 94 ? 1.040 7.030 11.233 1.00 86.38 94 PHE A CA 1
ATOM 773 C C . PHE A 1 94 ? 2.353 6.447 10.689 1.00 86.38 94 PHE A C 1
ATOM 775 O O . PHE A 1 94 ? 2.406 6.107 9.508 1.00 86.38 94 PHE A O 1
ATOM 782 N N . ILE A 1 95 ? 3.397 6.299 11.516 1.00 90.81 95 ILE A N 1
ATOM 783 C CA . ILE A 1 95 ? 4.712 5.808 11.071 1.00 90.81 95 ILE A CA 1
ATOM 784 C C . ILE A 1 95 ? 4.614 4.382 10.510 1.00 90.81 95 ILE A C 1
ATOM 786 O O . ILE A 1 95 ? 5.079 4.164 9.390 1.00 90.81 95 ILE A O 1
ATOM 790 N N . PRO A 1 96 ? 3.966 3.413 11.192 1.00 91.94 96 PRO A N 1
ATOM 791 C CA . PRO A 1 96 ? 3.796 2.072 10.639 1.00 91.94 96 PRO A CA 1
ATOM 792 C C . PRO A 1 96 ? 3.060 2.068 9.300 1.00 91.94 96 PRO A C 1
ATOM 794 O O . PRO A 1 96 ? 3.413 1.298 8.413 1.00 91.94 96 PRO A O 1
ATOM 797 N N . VAL A 1 97 ? 2.061 2.940 9.131 1.00 91.44 97 VAL A N 1
ATOM 798 C CA . VAL A 1 97 ? 1.294 3.056 7.881 1.00 91.44 97 VAL A CA 1
ATOM 799 C C . VAL A 1 97 ? 2.186 3.582 6.765 1.00 91.44 97 VAL A C 1
ATOM 801 O O . VAL A 1 97 ? 2.265 2.961 5.709 1.00 91.44 97 VAL A O 1
ATOM 804 N N . PHE A 1 98 ? 2.907 4.674 7.022 1.00 93.75 98 PHE A N 1
ATOM 805 C CA . PHE A 1 98 ? 3.863 5.250 6.083 1.00 93.75 98 PHE A CA 1
ATOM 806 C C . PHE A 1 98 ? 4.899 4.218 5.623 1.00 93.75 98 PHE A C 1
ATOM 808 O O . PHE A 1 98 ? 5.073 4.020 4.422 1.00 93.75 98 PHE A O 1
ATOM 815 N N . LEU A 1 99 ? 5.535 3.517 6.568 1.00 94.56 99 LEU A N 1
ATOM 816 C CA . LEU A 1 99 ? 6.536 2.491 6.268 1.00 94.56 99 LEU A CA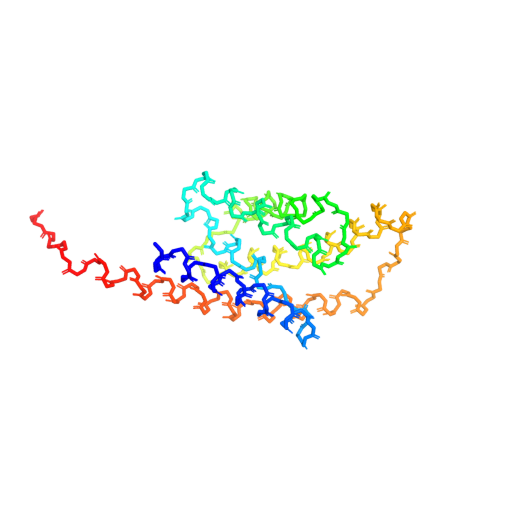 1
ATOM 817 C C . LEU A 1 99 ? 5.939 1.311 5.496 1.00 94.56 99 LEU A C 1
ATOM 819 O O . LEU A 1 99 ? 6.584 0.786 4.596 1.00 94.56 99 LEU A O 1
ATOM 823 N N . SER A 1 100 ? 4.703 0.917 5.805 1.00 94.75 100 SER A N 1
ATOM 824 C CA . SER A 1 100 ? 4.022 -0.182 5.111 1.00 94.75 100 SER A CA 1
ATOM 825 C C . SER A 1 100 ? 3.683 0.178 3.664 1.00 94.75 100 SER A C 1
ATOM 827 O O . SER A 1 100 ? 3.888 -0.634 2.767 1.00 94.75 100 SER A O 1
ATOM 829 N N . VAL A 1 101 ? 3.214 1.404 3.413 1.00 94.56 101 VAL A N 1
ATOM 830 C CA . VAL A 1 101 ? 2.955 1.893 2.049 1.00 94.56 101 VAL A CA 1
ATOM 831 C C . VAL A 1 101 ? 4.263 2.071 1.275 1.00 94.56 101 VAL A C 1
ATOM 833 O O . VAL A 1 101 ? 4.342 1.715 0.103 1.00 94.56 101 VAL A O 1
ATOM 836 N N . PHE A 1 102 ? 5.310 2.581 1.924 1.00 94.88 102 PHE A N 1
ATOM 837 C CA . PHE A 1 102 ? 6.638 2.684 1.321 1.00 94.88 102 PHE A CA 1
ATOM 838 C C . PHE A 1 102 ? 7.171 1.303 0.911 1.00 94.88 102 PHE A C 1
ATOM 840 O O . PHE A 1 102 ? 7.589 1.101 -0.230 1.00 94.88 102 PHE A O 1
ATOM 847 N N . LEU A 1 103 ? 7.066 0.324 1.814 1.00 95.56 103 LEU A N 1
ATOM 848 C CA . LEU A 1 103 ? 7.447 -1.060 1.560 1.00 95.56 103 LEU A CA 1
ATOM 849 C C . LEU A 1 103 ? 6.621 -1.692 0.433 1.00 95.56 103 LEU A C 1
ATOM 851 O O . LEU A 1 103 ? 7.187 -2.401 -0.393 1.00 95.56 103 LEU A O 1
ATOM 855 N N . TYR A 1 104 ? 5.316 -1.417 0.365 1.00 95.38 104 TYR A N 1
ATOM 856 C CA . TYR A 1 104 ? 4.439 -1.905 -0.702 1.00 95.38 104 TYR A CA 1
ATOM 857 C C . TYR A 1 104 ? 4.961 -1.535 -2.093 1.00 95.38 104 TYR A C 1
ATOM 859 O O . TYR A 1 104 ? 5.062 -2.403 -2.959 1.00 95.38 104 TYR A O 1
ATOM 867 N N . TYR A 1 105 ? 5.337 -0.274 -2.313 1.00 93.19 105 TYR A N 1
ATOM 868 C CA . TYR A 1 105 ? 5.843 0.171 -3.614 1.00 93.19 105 TYR A CA 1
ATOM 869 C C . TYR A 1 105 ? 7.214 -0.421 -3.944 1.00 93.19 105 TYR A C 1
ATOM 871 O O . TYR A 1 105 ? 7.439 -0.821 -5.086 1.00 93.19 105 TYR A O 1
ATOM 879 N N . ILE A 1 106 ? 8.108 -0.526 -2.953 1.00 93.50 106 ILE A N 1
ATOM 880 C CA . ILE A 1 106 ? 9.416 -1.171 -3.136 1.00 93.50 106 ILE A CA 1
ATOM 881 C C . ILE A 1 106 ? 9.239 -2.642 -3.514 1.00 93.50 106 ILE A C 1
ATOM 883 O O . ILE A 1 106 ? 9.817 -3.096 -4.499 1.00 93.50 106 ILE A O 1
ATOM 887 N N . LEU A 1 107 ? 8.430 -3.382 -2.754 1.00 93.81 107 LEU A N 1
ATOM 888 C CA . LEU A 1 107 ? 8.184 -4.799 -3.002 1.00 93.81 107 LEU A CA 1
ATOM 889 C C . LEU A 1 107 ? 7.493 -5.021 -4.340 1.00 93.81 107 LEU A C 1
ATOM 891 O O . LEU A 1 107 ? 7.910 -5.911 -5.070 1.00 93.81 107 LEU A O 1
ATOM 895 N N . SER A 1 108 ? 6.486 -4.213 -4.681 1.00 92.19 108 SER A N 1
ATOM 896 C CA . SER A 1 108 ? 5.802 -4.314 -5.975 1.00 92.19 108 SER A CA 1
ATOM 897 C C . SER A 1 108 ? 6.791 -4.140 -7.122 1.00 92.19 108 SER A C 1
ATOM 899 O O . SER A 1 108 ? 6.837 -4.968 -8.023 1.00 92.19 108 SER A O 1
ATOM 901 N N . TYR A 1 109 ? 7.641 -3.114 -7.054 1.00 91.19 109 TYR A N 1
ATOM 902 C CA . TYR A 1 109 ? 8.654 -2.860 -8.074 1.00 91.19 109 TYR A CA 1
ATOM 903 C C . TYR A 1 109 ? 9.662 -4.009 -8.203 1.00 91.19 109 TYR A C 1
ATOM 905 O O . TYR A 1 109 ? 9.898 -4.507 -9.303 1.00 91.19 109 TYR A O 1
ATOM 913 N N . LEU A 1 110 ? 10.212 -4.477 -7.077 1.00 91.69 110 LEU A N 1
ATOM 914 C CA . LEU A 1 110 ? 11.182 -5.573 -7.057 1.00 91.69 110 LEU A CA 1
ATOM 915 C C . LEU A 1 110 ? 10.576 -6.894 -7.538 1.00 91.69 110 LEU A C 1
ATOM 917 O O . LEU A 1 110 ? 11.211 -7.612 -8.307 1.00 91.69 110 LEU A O 1
ATOM 921 N N . LEU A 1 111 ? 9.359 -7.225 -7.102 1.00 91.62 111 LEU A N 1
ATOM 922 C CA . LEU A 1 111 ? 8.700 -8.478 -7.466 1.00 91.62 111 LEU A CA 1
ATOM 923 C C . LEU A 1 111 ? 8.236 -8.478 -8.921 1.00 91.62 111 LEU A C 1
ATOM 925 O O . LEU A 1 111 ? 8.359 -9.517 -9.559 1.00 91.62 111 LEU A O 1
ATOM 929 N N . ILE A 1 112 ? 7.770 -7.349 -9.467 1.00 90.88 112 ILE A N 1
ATOM 930 C CA . ILE A 1 112 ? 7.460 -7.235 -10.904 1.00 90.88 112 ILE A CA 1
ATOM 931 C C . ILE A 1 112 ? 8.740 -7.465 -11.712 1.00 90.88 112 ILE A C 1
ATOM 933 O O . ILE A 1 112 ? 8.797 -8.382 -12.525 1.00 90.88 112 ILE A O 1
ATOM 937 N N . SER A 1 113 ? 9.803 -6.724 -11.401 1.00 89.19 113 SER A N 1
ATOM 938 C CA . SER A 1 113 ? 11.112 -6.854 -12.050 1.00 89.19 113 SER A CA 1
ATOM 939 C C . SER A 1 113 ? 11.633 -8.302 -12.031 1.00 89.19 113 SER A C 1
ATOM 941 O O . SER A 1 113 ? 12.073 -8.839 -13.048 1.00 89.19 113 SER A O 1
ATOM 943 N N . LEU A 1 114 ? 11.552 -8.967 -10.876 1.00 88.69 114 LEU A N 1
ATOM 944 C CA . LEU A 1 114 ? 12.116 -10.300 -10.675 1.00 88.69 114 LEU A CA 1
ATOM 945 C C . LEU A 1 114 ? 11.249 -11.417 -11.272 1.00 88.69 114 LEU A C 1
ATOM 947 O O . LEU A 1 114 ? 11.786 -12.334 -11.893 1.00 88.69 114 LEU A O 1
ATOM 951 N N . LEU A 1 115 ? 9.928 -11.364 -11.082 1.00 87.31 115 LEU A N 1
ATOM 952 C CA . LEU A 1 115 ? 9.013 -12.435 -11.495 1.00 87.31 115 LEU A CA 1
ATOM 953 C C . LEU A 1 115 ? 8.566 -12.310 -12.953 1.00 87.31 115 LEU A C 1
ATOM 955 O O . LEU A 1 115 ? 8.340 -13.333 -13.599 1.00 87.31 115 LEU A O 1
ATOM 959 N N . GLN A 1 116 ? 8.408 -11.085 -13.455 1.00 83.44 116 GLN A N 1
ATOM 960 C CA . GLN A 1 116 ? 7.895 -10.825 -14.799 1.00 83.44 116 GLN A CA 1
ATOM 961 C C . GLN A 1 116 ? 9.038 -10.634 -15.794 1.00 83.44 116 GLN A C 1
ATOM 963 O O . GLN A 1 116 ? 9.144 -11.395 -16.755 1.00 83.44 116 GLN A O 1
ATOM 968 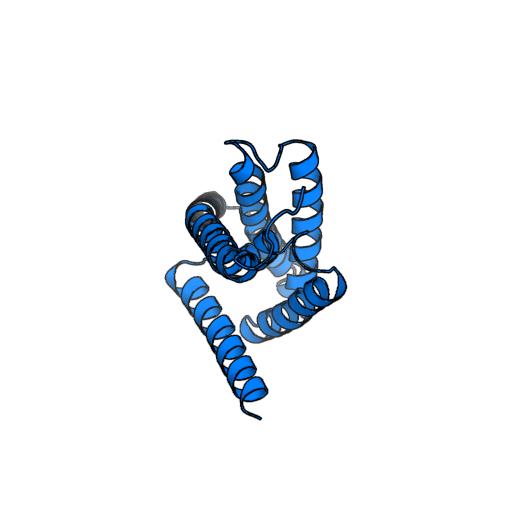N N . ASP A 1 117 ? 9.936 -9.690 -15.518 1.00 85.12 117 ASP A N 1
ATOM 969 C CA . ASP A 1 117 ? 10.986 -9.310 -16.470 1.00 85.12 117 ASP A CA 1
ATOM 970 C C . ASP A 1 117 ? 12.248 -10.171 -16.339 1.00 85.12 117 ASP A C 1
ATOM 972 O O . ASP A 1 117 ? 13.085 -10.193 -17.240 1.00 85.12 117 ASP A O 1
ATOM 976 N N . ARG A 1 118 ? 12.382 -10.920 -15.232 1.00 85.12 118 ARG A N 1
ATOM 977 C CA . ARG A 1 118 ? 13.552 -11.755 -14.887 1.00 85.12 118 ARG A CA 1
ATOM 978 C C . ARG A 1 118 ? 14.868 -10.973 -14.859 1.00 85.12 118 ARG A C 1
ATOM 980 O O . ARG A 1 118 ? 15.946 -11.546 -15.016 1.00 85.12 118 ARG A O 1
ATOM 987 N N . VAL A 1 119 ? 14.782 -9.666 -14.644 1.00 86.81 119 VAL A N 1
ATOM 988 C CA . VAL A 1 119 ? 15.918 -8.749 -14.570 1.00 86.81 119 VAL A CA 1
ATOM 989 C C . VAL A 1 119 ? 15.856 -8.049 -13.225 1.00 86.81 119 VAL A C 1
ATOM 991 O O . VAL A 1 119 ? 14.779 -7.743 -12.728 1.00 86.81 119 VAL A O 1
ATOM 994 N N . LEU A 1 120 ? 17.009 -7.790 -12.615 1.00 81.50 120 LEU A N 1
ATOM 995 C CA . LEU A 1 120 ? 17.096 -6.915 -11.451 1.00 81.50 120 LEU A CA 1
ATOM 996 C C . LEU A 1 120 ? 17.301 -5.486 -11.946 1.00 81.50 120 LEU A C 1
ATOM 998 O O . LEU A 1 120 ? 18.391 -5.143 -12.406 1.00 81.50 120 LEU A O 1
ATOM 1002 N N . ILE A 1 121 ? 16.255 -4.661 -11.888 1.00 80.00 121 ILE A N 1
ATOM 1003 C CA . ILE A 1 121 ? 16.379 -3.251 -12.258 1.00 80.00 121 ILE A CA 1
ATOM 1004 C C . ILE A 1 121 ? 17.170 -2.519 -11.156 1.00 80.00 121 ILE A C 1
ATOM 1006 O O . ILE A 1 121 ? 16.892 -2.714 -9.967 1.00 80.00 121 ILE A O 1
ATOM 1010 N N . PRO A 1 122 ? 18.174 -1.693 -11.511 1.00 78.94 122 PRO A N 1
ATOM 1011 C CA . PRO A 1 122 ? 18.956 -0.954 -10.530 1.00 78.94 122 PRO A CA 1
ATOM 1012 C C . PRO A 1 122 ? 18.086 0.000 -9.708 1.00 78.94 122 PRO A C 1
ATOM 1014 O O . PRO A 1 122 ? 17.239 0.721 -10.233 1.00 78.94 122 PRO A O 1
ATOM 1017 N N . PHE A 1 123 ? 18.349 0.036 -8.403 1.00 81.50 123 PHE A N 1
ATOM 1018 C CA . PHE A 1 123 ? 17.699 0.956 -7.478 1.00 81.50 123 PHE A CA 1
ATOM 1019 C C . PHE A 1 123 ? 18.223 2.379 -7.714 1.00 81.50 123 PHE A C 1
ATOM 1021 O O . PHE A 1 123 ? 19.368 2.691 -7.387 1.00 81.50 123 PHE A O 1
ATOM 1028 N N . THR A 1 124 ? 17.400 3.244 -8.306 1.00 89.44 124 THR A N 1
ATOM 1029 C CA . THR A 1 124 ? 17.746 4.650 -8.551 1.00 89.44 124 THR A CA 1
ATOM 1030 C C . THR A 1 124 ? 17.240 5.548 -7.425 1.00 89.44 124 THR A C 1
ATOM 1032 O O . THR A 1 124 ? 16.195 5.296 -6.822 1.00 89.44 124 THR A O 1
ATOM 1035 N N . TRP A 1 125 ? 17.963 6.635 -7.144 1.00 89.56 125 TRP A N 1
ATOM 1036 C CA . TRP A 1 125 ? 17.533 7.625 -6.149 1.00 89.56 125 TRP A CA 1
ATOM 1037 C C . TRP A 1 125 ? 16.189 8.265 -6.503 1.00 89.56 125 TRP A C 1
ATOM 1039 O O . TRP A 1 125 ? 15.364 8.477 -5.615 1.00 89.56 125 TRP A O 1
ATOM 1049 N N . ASP A 1 126 ? 15.930 8.480 -7.792 1.00 89.62 126 ASP A N 1
ATOM 1050 C CA . ASP A 1 126 ? 14.659 9.016 -8.281 1.00 89.62 126 ASP A CA 1
ATOM 1051 C C . ASP A 1 126 ? 13.482 8.104 -7.919 1.00 89.62 126 ASP A C 1
ATOM 1053 O O . ASP A 1 126 ? 12.433 8.578 -7.476 1.00 89.62 126 ASP A O 1
ATOM 1057 N N . PHE A 1 127 ? 13.661 6.783 -8.029 1.00 89.50 127 PHE A N 1
ATOM 1058 C CA . PHE A 1 127 ? 12.646 5.815 -7.621 1.00 89.50 127 PHE A CA 1
ATOM 1059 C C . PHE A 1 127 ? 12.368 5.883 -6.115 1.00 89.50 127 PHE A C 1
ATOM 1061 O O . PHE A 1 127 ? 11.205 5.890 -5.701 1.00 89.50 127 PHE A O 1
ATOM 1068 N N . VAL A 1 128 ? 13.416 5.969 -5.291 1.00 90.69 128 VAL A N 1
ATOM 1069 C CA . VAL A 1 128 ? 13.284 6.049 -3.828 1.00 90.69 128 VAL A CA 1
ATOM 1070 C C . VAL A 1 128 ? 12.557 7.321 -3.413 1.00 90.69 128 VAL A C 1
ATOM 1072 O O . VAL A 1 128 ? 11.607 7.254 -2.632 1.00 90.69 128 VAL A O 1
ATOM 1075 N N . LEU A 1 129 ? 12.956 8.470 -3.961 1.00 91.62 129 LEU A N 1
ATOM 1076 C CA . LEU A 1 129 ? 12.331 9.760 -3.673 1.00 91.62 129 LEU A CA 1
ATOM 1077 C C . LEU A 1 129 ? 10.868 9.783 -4.115 1.00 91.62 129 LEU A C 1
ATOM 1079 O O . LEU A 1 129 ? 9.999 10.187 -3.344 1.00 91.62 129 LEU A O 1
ATOM 1083 N N . ASN A 1 130 ? 10.570 9.281 -5.314 1.00 90.44 130 ASN A N 1
ATOM 1084 C CA . ASN A 1 130 ? 9.195 9.182 -5.795 1.00 90.44 130 ASN A CA 1
ATOM 1085 C C . ASN A 1 130 ? 8.351 8.275 -4.885 1.00 90.44 130 ASN A C 1
ATOM 1087 O O . ASN A 1 130 ? 7.233 8.617 -4.504 1.00 90.44 130 ASN A O 1
ATOM 1091 N N . THR A 1 131 ? 8.908 7.140 -4.467 1.00 92.00 131 THR A N 1
ATOM 1092 C CA . THR A 1 131 ? 8.240 6.211 -3.548 1.00 92.00 131 THR A CA 1
ATOM 1093 C C . THR A 1 131 ? 7.982 6.841 -2.181 1.00 92.00 131 THR A C 1
ATOM 1095 O O . THR A 1 131 ? 6.892 6.683 -1.630 1.00 92.00 131 THR A O 1
ATOM 1098 N N . PHE A 1 132 ? 8.937 7.614 -1.668 1.00 92.69 132 PHE A N 1
ATOM 1099 C CA . PHE A 1 132 ? 8.799 8.365 -0.422 1.00 92.69 132 PHE A CA 1
ATOM 1100 C C . PHE A 1 132 ? 7.688 9.422 -0.505 1.00 92.69 132 PHE A C 1
ATOM 1102 O O . PHE A 1 132 ? 6.877 9.557 0.410 1.00 92.69 132 PHE A O 1
ATOM 1109 N N . ILE A 1 133 ? 7.610 10.160 -1.615 1.00 91.31 133 ILE A N 1
ATOM 1110 C CA . ILE A 1 133 ? 6.561 11.165 -1.830 1.00 91.31 133 ILE A CA 1
ATOM 1111 C C . ILE A 1 133 ? 5.188 10.489 -1.897 1.00 91.31 133 ILE A C 1
ATOM 1113 O O . ILE A 1 133 ? 4.252 10.930 -1.228 1.00 91.31 133 ILE A O 1
ATOM 1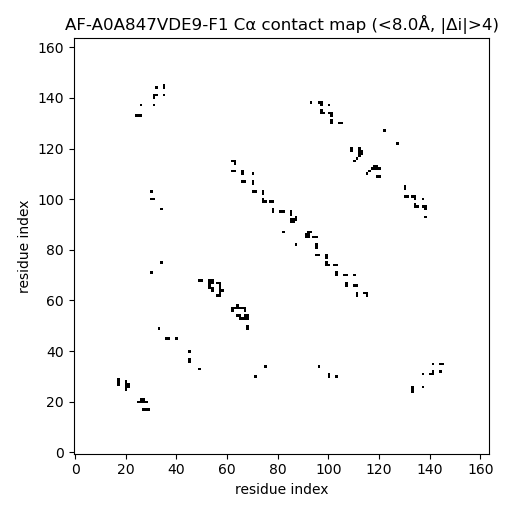117 N N . LYS A 1 134 ? 5.065 9.379 -2.632 1.00 89.81 134 LYS A N 1
ATOM 1118 C CA . LYS A 1 134 ? 3.820 8.598 -2.712 1.00 89.81 134 LYS A CA 1
ATOM 1119 C C . LYS A 1 134 ? 3.370 8.093 -1.347 1.00 89.81 134 LYS A C 1
ATOM 1121 O O . LYS A 1 134 ? 2.189 8.197 -1.015 1.00 89.81 134 LYS A O 1
ATOM 1126 N N . SER A 1 135 ? 4.286 7.557 -0.540 1.00 91.44 135 SER A N 1
ATOM 1127 C CA . SER A 1 135 ? 3.949 7.096 0.808 1.00 91.44 135 SER A CA 1
ATOM 1128 C C . SER A 1 135 ? 3.581 8.257 1.729 1.00 91.44 135 SER A C 1
ATOM 1130 O O . SER A 1 135 ? 2.677 8.104 2.549 1.00 91.44 135 SER A O 1
ATOM 1132 N N . LEU A 1 136 ? 4.176 9.440 1.567 1.00 91.56 136 LEU A N 1
ATOM 1133 C CA . LEU A 1 136 ? 3.791 10.632 2.325 1.00 91.56 136 LEU A CA 1
ATOM 1134 C C . LEU A 1 136 ? 2.378 11.114 1.957 1.00 91.56 136 LEU A C 1
ATOM 1136 O O . LEU A 1 136 ? 1.554 11.348 2.843 1.00 91.56 136 LEU A O 1
ATOM 1140 N N . LEU A 1 137 ? 2.064 11.181 0.659 1.00 89.62 137 LEU A N 1
ATOM 1141 C CA . LEU A 1 137 ? 0.736 11.556 0.149 1.00 89.62 137 LEU A CA 1
ATOM 1142 C C . LEU A 1 137 ? -0.361 10.554 0.540 1.00 89.62 137 LEU A C 1
ATOM 1144 O O . LEU A 1 137 ? -1.534 10.917 0.630 1.00 89.62 137 LEU A O 1
ATOM 1148 N N . SER A 1 138 ? 0.013 9.309 0.830 1.00 89.25 138 SER A N 1
ATOM 1149 C CA . SER A 1 138 ? -0.914 8.275 1.293 1.00 89.25 138 SER A CA 1
ATOM 1150 C C . SER A 1 138 ? -1.475 8.539 2.698 1.00 89.25 138 SER A C 1
ATOM 1152 O O . SER A 1 138 ? -2.589 8.119 3.016 1.00 89.25 138 SER A O 1
ATOM 1154 N N . ILE A 1 139 ? -0.735 9.265 3.548 1.00 90.62 139 ILE A N 1
ATOM 1155 C CA . ILE A 1 139 ? -1.103 9.471 4.956 1.00 90.62 139 ILE A CA 1
ATOM 1156 C C . ILE A 1 139 ? -2.403 10.285 5.088 1.00 90.62 139 ILE A C 1
ATOM 1158 O O . ILE A 1 139 ? -3.312 9.816 5.781 1.00 90.62 139 ILE A O 1
ATOM 1162 N N . PRO A 1 140 ? -2.566 11.459 4.437 1.00 89.56 140 PRO A N 1
ATOM 1163 C CA . PRO A 1 140 ? -3.831 12.193 4.460 1.00 89.56 140 PRO A CA 1
ATOM 1164 C C . PRO A 1 140 ? -5.028 11.362 3.991 1.00 89.56 140 PRO A C 1
ATOM 1166 O O . PRO A 1 140 ? -6.092 11.423 4.608 1.00 89.56 140 PRO A O 1
ATOM 1169 N N . VAL A 1 141 ? -4.854 10.555 2.941 1.00 88.88 141 VAL A N 1
ATOM 1170 C CA . VAL A 1 141 ? -5.915 9.694 2.394 1.00 88.88 141 VAL A CA 1
ATOM 1171 C C . VAL A 1 141 ? -6.301 8.617 3.408 1.00 88.88 141 VAL A C 1
ATOM 1173 O O . VAL A 1 141 ? -7.486 8.423 3.688 1.00 88.88 141 VAL A O 1
ATOM 1176 N N . TYR A 1 142 ? -5.313 7.974 4.037 1.00 89.31 142 TYR A N 1
ATOM 1177 C CA . TYR A 1 142 ? -5.543 7.015 5.117 1.00 89.31 142 TYR A CA 1
ATOM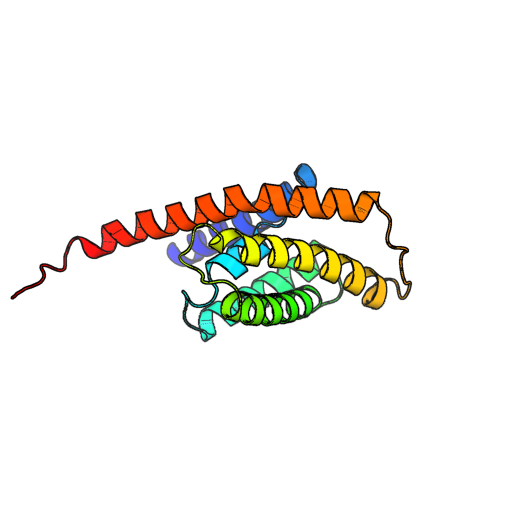 1178 C C . TYR A 1 142 ? -6.303 7.655 6.285 1.00 89.31 142 TYR A C 1
ATOM 1180 O O . TYR A 1 142 ? -7.301 7.101 6.747 1.00 89.31 142 TYR A O 1
ATOM 1188 N N . LEU A 1 143 ? -5.887 8.842 6.738 1.00 88.44 143 LEU A N 1
ATOM 1189 C CA . LEU A 1 143 ? -6.575 9.576 7.804 1.00 88.44 143 LEU A CA 1
ATOM 1190 C C . LEU A 1 143 ? -8.009 9.954 7.410 1.00 88.44 143 LEU A C 1
ATOM 1192 O O . LEU A 1 143 ? -8.915 9.853 8.240 1.00 88.44 143 LEU A O 1
ATOM 1196 N N . GLY A 1 144 ? -8.230 10.344 6.154 1.00 86.69 144 GLY A N 1
ATOM 1197 C CA . GLY A 1 144 ? -9.557 10.610 5.601 1.00 86.69 144 GLY A CA 1
ATOM 1198 C C . GLY A 1 144 ? -10.467 9.386 5.686 1.00 86.69 144 GLY A C 1
ATOM 1199 O O . GLY A 1 144 ? -11.575 9.480 6.214 1.00 86.69 144 GLY A O 1
ATOM 1200 N N . ILE A 1 145 ? -9.974 8.217 5.271 1.00 87.31 145 ILE A N 1
ATOM 1201 C CA . ILE A 1 145 ? -10.717 6.950 5.352 1.00 87.31 145 ILE A CA 1
ATOM 1202 C C . ILE A 1 145 ? -10.988 6.559 6.810 1.00 87.31 145 ILE A C 1
ATOM 1204 O O . ILE A 1 145 ? -12.108 6.174 7.139 1.00 87.31 145 ILE A O 1
ATOM 1208 N N . GLN A 1 146 ? -10.006 6.695 7.707 1.00 85.31 146 GLN A N 1
ATOM 1209 C CA . GLN A 1 146 ? -10.194 6.435 9.141 1.00 85.31 146 GLN A CA 1
ATOM 1210 C C . GLN A 1 146 ? -11.316 7.295 9.738 1.00 85.31 146 GLN A C 1
ATOM 1212 O O . GLN A 1 146 ? -12.203 6.792 10.438 1.00 85.31 146 GLN A O 1
ATOM 1217 N N . ARG A 1 147 ? -11.305 8.597 9.431 1.00 84.88 147 ARG A N 1
ATOM 1218 C CA . ARG A 1 147 ? -12.339 9.537 9.880 1.00 84.88 147 ARG A CA 1
ATOM 1219 C C . ARG A 1 147 ? -13.698 9.203 9.273 1.00 84.88 147 ARG A C 1
ATOM 1221 O O . ARG A 1 147 ? -14.674 9.155 10.011 1.00 84.88 147 ARG A O 1
ATOM 1228 N N . GLY A 1 148 ? -13.755 8.881 7.982 1.00 81.81 148 GLY A N 1
ATOM 1229 C CA . GLY A 1 148 ? -14.986 8.453 7.317 1.00 81.81 148 GLY A CA 1
ATOM 1230 C C . GLY A 1 148 ? -15.611 7.227 7.983 1.00 81.81 148 GLY A C 1
ATOM 1231 O O . GLY A 1 148 ? -16.770 7.268 8.384 1.00 81.81 148 GLY A O 1
ATOM 1232 N N . ILE A 1 149 ? -14.830 6.164 8.203 1.00 80.75 149 ILE A N 1
ATOM 1233 C CA . ILE A 1 149 ? -15.315 4.932 8.852 1.00 80.75 149 ILE A CA 1
ATOM 1234 C C . ILE A 1 149 ? -15.843 5.215 10.267 1.00 80.75 149 ILE A C 1
ATOM 1236 O O . ILE A 1 149 ? -16.889 4.699 10.660 1.00 80.75 149 ILE A O 1
ATOM 1240 N N . SER A 1 150 ? -15.133 6.035 11.046 1.00 76.62 150 SER A N 1
ATOM 1241 C CA . SER A 1 150 ? -15.566 6.379 12.410 1.00 76.62 150 SER A CA 1
ATOM 1242 C C . SER A 1 150 ? -16.811 7.271 12.452 1.00 76.62 150 SER A C 1
ATOM 1244 O O . SER A 1 150 ? -17.584 7.161 13.403 1.00 76.62 150 SER A O 1
ATOM 1246 N N . PHE A 1 151 ? -17.038 8.101 11.430 1.00 73.88 151 PHE A N 1
ATOM 1247 C CA . PHE A 1 151 ? -18.267 8.879 11.279 1.00 73.88 151 PHE A CA 1
ATOM 1248 C C . PHE A 1 151 ? -19.474 7.962 11.046 1.00 73.88 151 PHE A C 1
ATOM 1250 O O . PHE A 1 151 ? -20.411 7.991 11.836 1.00 73.88 151 PHE A O 1
ATOM 1257 N N . PHE A 1 152 ? -19.398 7.054 10.065 1.00 69.19 152 PHE A N 1
ATOM 1258 C CA . PHE A 1 152 ? -20.489 6.111 9.776 1.00 69.19 152 PHE A CA 1
ATOM 1259 C C . PHE A 1 152 ? -20.800 5.165 10.943 1.00 69.19 152 PHE A C 1
ATOM 1261 O O . PHE A 1 152 ? -21.946 4.777 11.142 1.00 69.19 152 PHE A O 1
ATOM 1268 N N . ARG A 1 153 ? -19.794 4.804 11.751 1.00 62.56 153 ARG A N 1
ATOM 1269 C CA . ARG A 1 153 ? -20.001 3.938 12.921 1.00 62.56 153 ARG A CA 1
ATOM 1270 C C . ARG A 1 153 ? -20.729 4.643 14.070 1.00 62.56 153 ARG A C 1
ATOM 1272 O O . ARG A 1 153 ? -21.374 3.962 14.862 1.00 62.56 153 ARG A O 1
ATOM 1279 N N . LYS A 1 154 ? -20.628 5.974 14.190 1.00 55.75 154 LYS A N 1
ATOM 1280 C CA . LYS A 1 154 ? -21.313 6.721 15.259 1.00 55.75 154 LYS A CA 1
ATOM 1281 C C . LYS A 1 154 ? -22.831 6.681 15.104 1.00 55.75 154 LYS A C 1
ATOM 1283 O O . LYS A 1 154 ? -23.510 6.545 16.123 1.00 55.75 154 LYS A O 1
ATOM 1288 N N . ASP A 1 155 ? -23.329 6.696 13.872 1.00 53.41 155 ASP A N 1
ATOM 1289 C CA . ASP A 1 155 ? -24.766 6.657 13.580 1.00 53.41 155 ASP A CA 1
ATOM 1290 C C . ASP A 1 155 ? -25.418 5.329 14.011 1.00 53.41 155 ASP A C 1
ATOM 1292 O O . ASP A 1 155 ? -26.559 5.317 14.466 1.00 53.41 155 ASP A O 1
ATOM 1296 N N . ASP A 1 156 ? -24.664 4.224 14.001 1.00 49.69 156 ASP A N 1
ATOM 1297 C CA . ASP A 1 156 ? -25.151 2.891 14.396 1.00 49.69 156 ASP A CA 1
ATOM 1298 C C . ASP A 1 156 ? -25.180 2.671 15.930 1.00 49.69 156 ASP A C 1
ATOM 1300 O O . ASP A 1 156 ? -25.796 1.736 16.446 1.00 49.69 156 ASP A O 1
ATOM 1304 N N . THR A 1 157 ? -24.526 3.549 16.701 1.00 48.16 157 THR A N 1
ATOM 1305 C CA . THR A 1 157 ? -24.477 3.492 18.181 1.00 48.16 157 THR A CA 1
ATOM 1306 C C . THR A 1 157 ? -25.504 4.377 18.890 1.00 48.16 157 THR A C 1
ATOM 1308 O O . THR A 1 157 ? -25.595 4.318 20.118 1.00 48.16 157 THR A O 1
ATOM 1311 N N . GLY A 1 158 ? -26.329 5.134 18.158 1.00 46.09 158 GLY A N 1
ATOM 1312 C CA . GLY A 1 158 ? -27.368 6.010 18.722 1.00 46.09 158 GLY A CA 1
ATOM 1313 C C . GLY A 1 158 ? -28.495 5.306 19.499 1.00 46.09 158 GLY A C 1
ATOM 1314 O O . GLY A 1 158 ? -29.346 5.980 20.068 1.00 46.09 158 GLY A O 1
ATOM 1315 N N . GLY A 1 159 ? -28.511 3.967 19.555 1.00 45.09 159 GLY A N 1
ATOM 1316 C CA . GLY A 1 159 ? -29.574 3.176 20.190 1.00 45.09 159 GLY A CA 1
ATOM 1317 C C . GLY A 1 159 ? -29.184 2.366 21.431 1.00 45.09 159 GLY A C 1
ATOM 1318 O O . GLY A 1 159 ? -30.031 1.648 21.957 1.00 45.09 159 GLY A O 1
ATOM 1319 N N . LYS A 1 160 ? -27.939 2.426 21.925 1.00 43.31 160 LYS A N 1
ATOM 1320 C CA . LYS A 1 160 ? -27.549 1.682 23.140 1.00 43.31 160 LYS A CA 1
ATOM 1321 C C . LYS A 1 160 ? -27.330 2.629 24.312 1.00 43.31 160 LYS A C 1
ATOM 1323 O O . LYS A 1 160 ? -26.205 2.990 24.649 1.00 43.31 160 LYS A O 1
ATOM 1328 N N . ILE A 1 161 ? -28.445 2.994 24.944 1.00 48.22 161 ILE A N 1
ATOM 1329 C CA . ILE A 1 161 ? -28.480 3.505 26.316 1.00 48.22 161 ILE A CA 1
ATOM 1330 C C . ILE A 1 161 ? -27.703 2.506 27.182 1.00 48.22 161 ILE A C 1
ATOM 1332 O O . ILE A 1 161 ? -28.099 1.347 27.309 1.00 48.22 161 ILE A O 1
ATOM 1336 N N . LYS A 1 162 ? -26.578 2.940 27.759 1.00 49.97 162 LYS A N 1
ATOM 1337 C CA . LYS A 1 162 ? -25.948 2.215 28.864 1.00 49.97 162 LYS A CA 1
ATOM 1338 C C . LYS A 1 162 ? -26.929 2.247 30.034 1.00 49.97 162 LYS A C 1
ATOM 1340 O O . LYS A 1 162 ? -27.149 3.304 30.618 1.00 49.97 162 LYS A O 1
ATOM 1345 N N . LEU A 1 163 ? -27.551 1.111 30.335 1.00 51.44 163 LEU A N 1
ATOM 1346 C CA . LEU A 1 163 ? -28.310 0.931 31.564 1.00 51.44 163 LEU A CA 1
ATOM 1347 C C . LEU A 1 163 ? -27.373 0.424 32.661 1.00 51.44 163 LEU A C 1
ATOM 1349 O O . LEU A 1 163 ? -26.857 -0.685 32.549 1.00 51.44 163 LEU A O 1
ATOM 1353 N N . LYS A 1 164 ? -27.289 1.264 33.700 1.00 43.22 164 LYS A N 1
ATOM 1354 C CA . LYS A 1 164 ? -26.730 1.084 35.049 1.00 43.22 164 LYS A CA 1
ATOM 1355 C C . LYS A 1 164 ? -25.215 0.962 35.170 1.00 43.22 164 LYS A C 1
ATOM 1357 O O . LYS A 1 164 ? -24.647 -0.085 34.806 1.00 43.22 164 LYS A O 1
#

Nearest PDB structures (foldseek):
  8x61-assembly1_C  TM=2.407E-01  e=8.239E+00  Escherichia coli K-12

Radius of gyration: 17.6 Å; Cα contacts (8 Å, |Δi|>4): 110; chains: 1; bounding box: 50×27×52 Å

Secondary structure (DSSP, 8-state):
-HHHHHHHHHHHHHHHHHHHHHHHH---HHHHHHHHHTTTS-HHHHHHHHHHHHHHHHHHTTPPTTHHHHHHHHHHHHHHHHHHHS-TTSGGGHHHHHHHHHHHHHHHHHHHIIIII-S-----HHHHHHHHHHHHHHHHHHHHHHHHHHHHHHHTTTT-----

pLDDT: mean 85.1, std 11.55, range [43.22, 96.62]

Sequence (164 aa):
MKKVLLFTIGFLLLVFFESFLLHVFSFSLFIILVLSSWKKIEDLPFYLFITLFSIVFDTVLHTSLGLHMIVIALVLLVTHLLWYLIPRDGVFGFIPVFLSVFLYYILSYLLISLLQDRVLIPFTWDFVLNTFIKSLLSIPVYLGIQRGISFFRKDDTGGKIKLK

Foldseek 3Di:
DVVVVVVVVVVVVLVVVQVVCCVPVVAGPVLLVLVLCPPVDDPVVSVVSQQVVQQVVCVVVVADGCQSVVLSVVLVVQLVVVCVVDPCPDPCVLVSQLVSQLSSQVSSVQSRCCVPVVHGDDDDPVSSVSSSVNSVVSSVVSVVVNVVVVVVVVVVPPPDDPDD